Protein AF-A0A3D2NNL0-F1 (afdb_monomer_lite)

Foldseek 3Di:
DPDPPPAADDVVVVVVVVVVCVVVPPDQDADEDDDWPCCLPPNLPHCVLVVCCVRRVHQSLSVQSNVCVVVPPPQQDDPPDRDGDPVVVVSSVVSVCCSVDPPPPPPVVPPPDDDD

pLDDT: mean 85.0, std 18.79, range [38.66, 97.81]

Secondary structure (DSSP, 8-state):
------PPPPHHHHHHHHHHHTTSTT----------HHHHHH-TT--HHHHHHHHH----HHHHHHHHHHTT---SS-TT-SS--HHHHHHHHHHHHHHH-TTSTTSTTSS-----

Radius of gyration: 16.53 Å; chains: 1; bounding box: 36×57×37 Å

Sequence (116 aa):
YSSDRVTDLPDSTIDNITTLNSRLDDITPLWVFMPDKSTIYLHPDKQFWNKAEQRFNAPNVLRTMREALDRGVVDLYPANNSHLSTTGYLLLGDLIYQHISPAHSTTRQKNAKIPN

Structure (mmCIF, N/CA/C/O backbone):
data_AF-A0A3D2NNL0-F1
#
_entry.id   AF-A0A3D2NNL0-F1
#
loop_
_atom_site.group_PDB
_atom_site.id
_atom_site.type_symbol
_atom_site.label_atom_id
_atom_site.label_alt_id
_atom_site.label_comp_id
_atom_site.label_asym_id
_atom_site.label_entity_id
_atom_site.label_seq_id
_atom_site.pdbx_PDB_ins_code
_atom_site.Cartn_x
_atom_site.Cartn_y
_atom_site.Cartn_z
_atom_site.occupancy
_atom_site.B_iso_or_equiv
_atom_site.auth_seq_id
_atom_site.auth_comp_id
_atom_site.auth_asym_id
_atom_site.auth_atom_id
_atom_site.pdbx_PDB_model_num
ATOM 1 N N . TYR A 1 1 ? 19.660 21.183 -6.287 1.00 38.66 1 TYR A N 1
ATOM 2 C CA . TYR A 1 1 ? 18.858 19.948 -6.380 1.00 38.66 1 TYR A CA 1
ATOM 3 C C . TYR A 1 1 ? 18.750 19.351 -4.988 1.00 38.66 1 TYR A C 1
ATOM 5 O O . TYR A 1 1 ? 19.631 18.623 -4.562 1.00 38.66 1 TYR A O 1
ATOM 13 N N . SER A 1 2 ? 17.773 19.812 -4.212 1.00 45.84 2 SER A N 1
ATOM 14 C CA . SER A 1 2 ? 17.706 19.625 -2.759 1.00 45.84 2 SER A CA 1
ATOM 15 C C . SER A 1 2 ? 16.246 19.384 -2.373 1.00 45.84 2 SER A C 1
ATOM 17 O O . SER A 1 2 ? 15.575 20.346 -2.018 1.00 45.84 2 SER A O 1
ATOM 19 N N . SER A 1 3 ? 15.767 18.138 -2.505 1.00 41.44 3 SER A N 1
ATOM 20 C CA . SER A 1 3 ? 14.659 17.562 -1.703 1.00 41.44 3 SER A CA 1
ATOM 21 C C . SER A 1 3 ? 14.225 16.135 -2.103 1.00 41.44 3 SER A C 1
ATOM 23 O O . SER A 1 3 ? 13.273 15.639 -1.519 1.00 41.44 3 SER A O 1
ATOM 25 N N . ASP A 1 4 ? 14.884 15.424 -3.027 1.00 44.53 4 ASP A N 1
ATOM 26 C CA . ASP A 1 4 ? 14.419 14.087 -3.483 1.00 44.53 4 ASP A CA 1
ATOM 27 C C . ASP A 1 4 ? 14.717 12.925 -2.517 1.00 44.53 4 ASP A C 1
ATOM 29 O O . ASP A 1 4 ? 14.785 11.759 -2.903 1.00 44.53 4 ASP A O 1
ATOM 33 N N . ARG A 1 5 ? 14.875 13.212 -1.224 1.00 50.44 5 ARG A N 1
ATOM 34 C CA . ARG A 1 5 ? 14.711 12.176 -0.206 1.00 50.44 5 ARG A CA 1
ATOM 35 C C . ARG A 1 5 ? 13.244 12.173 0.170 1.00 50.44 5 ARG A C 1
ATOM 37 O O . ARG A 1 5 ? 12.841 12.902 1.071 1.00 50.44 5 ARG A O 1
ATOM 44 N N . VAL A 1 6 ? 12.457 11.373 -0.547 1.00 68.25 6 VAL A N 1
ATOM 45 C CA . VAL A 1 6 ? 11.082 11.075 -0.145 1.00 68.25 6 VAL A CA 1
ATOM 46 C C . VAL A 1 6 ? 11.168 10.312 1.172 1.00 68.25 6 VAL A C 1
ATOM 48 O O . VAL A 1 6 ? 11.369 9.099 1.189 1.00 68.25 6 VAL A O 1
ATOM 51 N N . THR A 1 7 ? 11.107 11.045 2.280 1.00 80.38 7 THR A N 1
ATOM 52 C CA . THR A 1 7 ? 11.132 10.461 3.615 1.00 80.38 7 THR A CA 1
ATOM 53 C C . THR A 1 7 ? 9.936 9.542 3.790 1.00 80.38 7 THR A C 1
ATOM 55 O O . THR A 1 7 ? 8.904 9.687 3.127 1.00 80.38 7 THR A O 1
ATOM 58 N N . ASP A 1 8 ? 10.081 8.586 4.696 1.00 85.62 8 ASP A N 1
ATOM 59 C CA . ASP A 1 8 ? 8.950 7.779 5.113 1.00 85.62 8 ASP A CA 1
ATOM 60 C C . ASP A 1 8 ? 7.843 8.661 5.709 1.00 85.62 8 ASP A C 1
ATOM 62 O O . ASP A 1 8 ? 8.092 9.801 6.127 1.00 85.62 8 ASP A O 1
ATOM 66 N N . LEU A 1 9 ? 6.621 8.135 5.756 1.00 87.75 9 LEU A N 1
ATOM 67 C CA . LEU A 1 9 ? 5.558 8.816 6.487 1.00 87.75 9 LEU 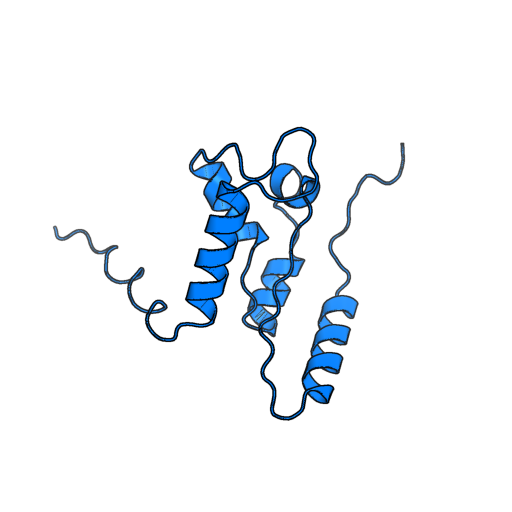A CA 1
ATOM 68 C C . LEU A 1 9 ? 5.952 8.911 7.972 1.00 87.75 9 LEU A C 1
ATOM 70 O O . LEU A 1 9 ? 6.498 7.949 8.52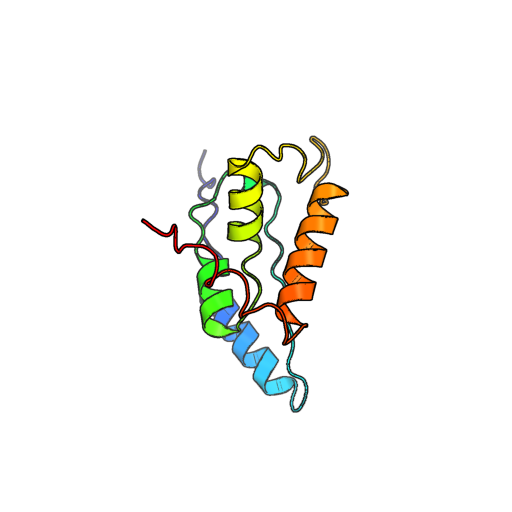3 1.00 87.75 9 LEU A O 1
ATOM 74 N N . PRO A 1 10 ? 5.715 10.066 8.620 1.00 90.62 10 PRO A N 1
ATOM 75 C CA . PRO A 1 10 ? 6.136 10.274 9.996 1.00 90.62 10 PRO A CA 1
ATOM 76 C C . PRO A 1 10 ? 5.384 9.333 10.942 1.00 90.62 10 PRO A C 1
ATOM 78 O O . PRO A 1 10 ? 4.226 8.989 10.705 1.00 90.62 10 PRO A O 1
ATOM 81 N N . ASP A 1 11 ? 6.012 8.973 12.063 1.00 90.06 11 ASP A N 1
ATOM 82 C CA . ASP A 1 11 ? 5.390 8.100 13.073 1.00 90.06 11 ASP A CA 1
ATOM 83 C C . ASP A 1 11 ? 4.081 8.687 13.627 1.00 90.06 11 ASP A C 1
ATOM 85 O O . ASP A 1 11 ? 3.137 7.949 13.908 1.00 90.06 11 ASP A O 1
ATOM 89 N N . SER A 1 12 ? 3.955 10.018 13.641 1.00 93.62 12 SER A N 1
ATOM 90 C CA . SER A 1 12 ? 2.713 10.705 14.008 1.00 93.62 12 SER A CA 1
ATOM 91 C C . SER A 1 12 ? 1.519 10.320 13.127 1.00 93.62 12 SER A C 1
ATOM 93 O O . SER A 1 12 ? 0.377 10.398 13.574 1.00 93.62 12 SER A O 1
ATOM 95 N N . THR A 1 13 ? 1.737 9.863 11.888 1.00 93.69 13 THR A N 1
ATOM 96 C CA . THR A 1 13 ? 0.663 9.322 11.046 1.00 93.69 13 THR A CA 1
ATOM 97 C C . THR A 1 13 ? 0.078 8.043 11.651 1.00 93.69 13 THR A C 1
ATOM 99 O O . THR A 1 13 ? -1.144 7.915 11.719 1.00 93.69 13 THR A O 1
ATOM 102 N N . ILE A 1 14 ? 0.920 7.127 12.143 1.00 93.56 14 ILE A N 1
ATOM 103 C CA . ILE A 1 14 ? 0.490 5.896 12.831 1.00 93.56 14 ILE A CA 1
ATOM 104 C C . ILE A 1 14 ? -0.240 6.242 14.138 1.00 93.56 14 ILE A C 1
ATOM 106 O O . ILE A 1 14 ? -1.295 5.674 14.438 1.00 93.56 14 ILE A O 1
ATOM 110 N N . ASP A 1 15 ? 0.254 7.223 14.890 1.00 94.06 15 ASP A N 1
ATOM 111 C CA . ASP A 1 15 ? -0.393 7.667 16.133 1.00 94.06 15 ASP A CA 1
ATOM 112 C C . ASP A 1 15 ? -1.782 8.271 15.877 1.00 94.06 15 ASP A C 1
ATOM 114 O O . ASP A 1 15 ? -2.754 7.979 16.585 1.00 94.06 15 ASP A O 1
ATOM 118 N N . ASN A 1 16 ? -1.914 9.052 14.804 1.00 94.88 16 ASN A N 1
ATOM 119 C CA . ASN A 1 16 ? -3.194 9.616 14.389 1.00 94.88 16 ASN A CA 1
ATOM 120 C C . ASN A 1 16 ? -4.197 8.523 13.997 1.00 94.88 16 ASN A C 1
ATOM 122 O O . ASN A 1 16 ? -5.358 8.605 14.388 1.00 94.88 16 ASN A O 1
ATOM 126 N N . ILE A 1 17 ? -3.767 7.470 13.292 1.00 93.88 17 ILE A N 1
ATOM 127 C CA . ILE A 1 17 ? -4.633 6.323 12.957 1.00 93.88 17 ILE A CA 1
ATOM 128 C C . ILE A 1 17 ? -5.086 5.591 14.224 1.00 93.88 17 ILE A C 1
ATOM 130 O O . ILE A 1 17 ? -6.259 5.252 14.353 1.00 93.88 17 ILE A O 1
ATOM 134 N N . THR A 1 18 ? -4.191 5.409 15.198 1.00 92.44 18 THR A N 1
ATOM 135 C CA . THR A 1 18 ? -4.550 4.828 16.503 1.00 92.44 18 THR A CA 1
ATOM 136 C C . THR A 1 18 ? -5.640 5.656 17.191 1.00 92.44 18 THR A C 1
ATOM 138 O O . THR A 1 18 ? -6.597 5.106 17.733 1.00 92.44 18 THR A O 1
ATOM 141 N N . THR A 1 19 ? -5.530 6.983 17.108 1.00 94.25 19 THR A N 1
ATOM 142 C CA . THR A 1 19 ? -6.533 7.918 17.636 1.00 94.25 19 THR A CA 1
ATOM 143 C C . THR A 1 19 ? -7.852 7.863 16.861 1.00 94.25 19 THR A C 1
ATOM 145 O O . THR A 1 19 ? -8.913 8.061 17.444 1.00 94.25 19 THR A O 1
ATOM 148 N N . LEU A 1 20 ? -7.824 7.603 15.551 1.00 93.62 20 LEU A N 1
ATOM 149 C CA . LEU A 1 20 ? -9.043 7.392 14.767 1.00 93.62 20 LEU A CA 1
ATOM 150 C C . LEU A 1 20 ? -9.726 6.078 15.151 1.00 93.62 20 LEU A C 1
ATOM 152 O O . LEU A 1 20 ? -10.935 6.075 15.354 1.00 93.62 20 LEU A O 1
ATOM 156 N N . ASN A 1 21 ? -8.964 4.996 15.324 1.00 92.56 21 ASN A N 1
ATOM 157 C CA . ASN A 1 21 ? -9.507 3.700 15.730 1.00 92.56 21 ASN A CA 1
ATOM 158 C C . ASN A 1 21 ? -10.245 3.786 17.071 1.00 92.56 21 ASN A C 1
ATOM 160 O O . ASN A 1 21 ? -11.337 3.245 17.188 1.00 92.56 21 ASN A O 1
ATOM 164 N N . SER A 1 22 ? -9.711 4.518 18.057 1.00 91.88 22 SER A N 1
ATOM 165 C CA . SER A 1 22 ? -10.385 4.678 19.356 1.00 91.88 22 SER A CA 1
ATOM 166 C C . SER A 1 22 ? -11.688 5.483 19.293 1.00 91.88 22 SER A C 1
ATOM 168 O O . SER A 1 22 ? -12.467 5.451 20.241 1.00 91.88 22 SER A O 1
ATOM 170 N N . ARG A 1 23 ? -11.939 6.203 18.192 1.00 94.12 23 ARG A N 1
ATOM 171 C CA . ARG A 1 23 ? -13.178 6.961 17.953 1.00 94.12 23 ARG A CA 1
ATOM 172 C C . ARG A 1 23 ? -14.223 6.177 17.161 1.00 94.12 23 ARG A C 1
ATOM 174 O O . ARG A 1 23 ? -15.347 6.654 17.048 1.00 94.12 23 ARG A O 1
ATOM 181 N N . LEU A 1 24 ? -13.855 5.032 16.585 1.00 91.06 24 LEU A N 1
ATOM 182 C CA . LEU A 1 24 ? -14.734 4.213 15.744 1.00 91.06 24 LEU A CA 1
ATOM 183 C C . LEU A 1 24 ? -15.548 3.170 16.537 1.00 91.06 24 LEU A C 1
ATOM 185 O O . LEU A 1 24 ? -16.299 2.415 15.927 1.00 91.06 24 LEU A O 1
ATOM 189 N N . ASP A 1 25 ? -15.459 3.192 17.871 1.00 82.31 25 ASP A N 1
ATOM 190 C CA . ASP A 1 25 ? -16.225 2.355 18.809 1.00 82.31 25 ASP A CA 1
ATOM 191 C C . ASP A 1 25 ? -16.222 0.864 18.406 1.00 82.31 25 ASP A C 1
ATOM 193 O O . ASP A 1 25 ? -15.148 0.275 18.281 1.00 82.31 25 ASP A O 1
ATOM 197 N N . ASP A 1 26 ? -17.387 0.266 18.137 1.00 89.69 26 ASP A N 1
ATOM 198 C CA . ASP A 1 26 ? -17.545 -1.150 17.768 1.00 89.69 26 ASP A CA 1
ATOM 199 C C . ASP A 1 26 ? -17.112 -1.498 16.325 1.00 89.69 26 ASP A C 1
ATOM 201 O O . ASP A 1 26 ? -17.219 -2.649 15.887 1.00 89.69 26 ASP A O 1
ATOM 205 N N . ILE A 1 27 ? -16.627 -0.530 15.542 1.00 91.44 27 ILE A N 1
ATOM 206 C CA . ILE A 1 27 ? -16.161 -0.769 14.172 1.00 91.44 27 ILE A CA 1
ATOM 207 C C . ILE A 1 27 ? -14.672 -1.111 14.200 1.00 91.44 27 ILE A C 1
ATOM 209 O O . ILE A 1 27 ? -13.838 -0.300 14.593 1.00 91.44 27 ILE A O 1
ATOM 213 N N . THR A 1 28 ? -14.314 -2.290 13.686 1.00 87.94 28 THR A N 1
ATOM 214 C CA . THR A 1 28 ? -12.914 -2.651 13.411 1.00 87.94 28 THR A CA 1
ATOM 215 C C . THR A 1 28 ? -12.563 -2.294 11.961 1.00 87.94 28 THR A C 1
ATOM 217 O O . THR A 1 28 ? -12.937 -3.039 11.051 1.00 87.94 28 THR A O 1
ATOM 220 N N . PRO A 1 29 ? -11.878 -1.165 11.693 1.00 91.75 29 PRO A N 1
ATOM 221 C CA . PRO A 1 29 ? -11.523 -0.785 10.333 1.00 91.75 29 PRO A CA 1
ATOM 222 C C . PRO A 1 29 ? -10.385 -1.652 9.789 1.00 91.75 29 PRO A C 1
ATOM 224 O O . PRO A 1 29 ? -9.371 -1.867 10.454 1.00 91.75 29 PRO A O 1
ATOM 227 N N . LEU A 1 30 ? -10.504 -2.064 8.526 1.00 93.38 30 LEU A N 1
ATOM 228 C CA . LEU A 1 30 ? -9.361 -2.528 7.747 1.00 93.38 30 LEU A CA 1
ATOM 229 C C . LEU A 1 30 ? -8.732 -1.330 7.031 1.00 93.38 30 LEU A C 1
ATOM 231 O O . LEU A 1 30 ? -9.282 -0.818 6.056 1.00 93.38 30 LEU A O 1
ATOM 235 N N . TRP A 1 31 ? -7.567 -0.892 7.499 1.00 96.19 31 TRP A N 1
ATOM 236 C CA . TRP A 1 31 ? -6.819 0.170 6.836 1.00 96.19 31 TRP A CA 1
ATOM 237 C C . TRP A 1 31 ? -6.032 -0.372 5.648 1.00 96.19 31 TRP A C 1
ATOM 239 O O . TRP A 1 31 ? -5.216 -1.275 5.803 1.00 96.19 31 TRP A O 1
ATOM 249 N N . VAL A 1 32 ? -6.233 0.219 4.471 1.00 97.38 32 VAL A N 1
ATOM 250 C CA . VAL A 1 32 ? -5.480 -0.107 3.255 1.00 97.38 32 VAL A CA 1
ATOM 251 C C . VAL A 1 32 ? -4.712 1.132 2.816 1.00 97.38 32 VAL A C 1
ATOM 253 O O . VAL A 1 32 ? -5.291 2.097 2.321 1.00 97.38 32 VAL A O 1
ATOM 256 N N . PHE A 1 33 ? -3.394 1.111 3.005 1.00 96.44 33 PHE A N 1
ATOM 257 C CA . PHE A 1 33 ? -2.529 2.233 2.653 1.00 96.44 33 PHE A CA 1
ATOM 258 C C . PHE A 1 33 ? -1.950 2.034 1.262 1.00 96.44 33 PHE A C 1
ATOM 260 O O . PHE A 1 33 ? -1.091 1.176 1.061 1.00 96.44 33 PHE A O 1
ATOM 267 N N . MET A 1 34 ? -2.407 2.833 0.304 1.00 95.62 34 MET A N 1
ATOM 268 C CA . MET A 1 34 ? -1.967 2.719 -1.078 1.00 95.62 34 MET A CA 1
ATOM 269 C C . MET A 1 34 ? -0.637 3.460 -1.295 1.00 95.62 34 MET A C 1
ATOM 271 O O . MET A 1 34 ? -0.625 4.689 -1.197 1.00 95.62 34 MET A O 1
ATOM 275 N N . PRO A 1 35 ? 0.482 2.770 -1.590 1.00 93.75 35 PRO A N 1
ATOM 276 C CA . PRO A 1 35 ? 1.694 3.449 -2.022 1.00 93.75 35 PRO A CA 1
ATOM 277 C C . PRO A 1 35 ? 1.469 4.109 -3.381 1.00 93.75 35 PRO A C 1
ATOM 279 O O . PRO A 1 35 ? 0.793 3.567 -4.255 1.00 93.75 35 PRO A O 1
ATOM 282 N N . ASP A 1 36 ? 2.046 5.292 -3.572 1.00 93.06 36 ASP A N 1
ATOM 283 C CA . ASP A 1 36 ? 2.079 5.896 -4.898 1.00 93.06 36 ASP A CA 1
ATOM 284 C C . ASP A 1 36 ? 2.989 5.097 -5.846 1.00 93.06 36 ASP A C 1
ATOM 286 O O . ASP A 1 36 ? 3.813 4.267 -5.439 1.00 93.06 36 ASP A O 1
ATOM 290 N N . LYS A 1 37 ? 2.840 5.375 -7.144 1.00 93.62 37 LYS A N 1
ATOM 291 C CA . LYS A 1 37 ? 3.615 4.723 -8.199 1.00 93.62 37 LYS A CA 1
ATOM 292 C C . LYS A 1 37 ? 5.119 4.822 -7.927 1.00 93.62 37 LYS A C 1
ATOM 294 O O . LYS A 1 37 ? 5.813 3.810 -7.941 1.00 93.62 37 LYS A O 1
ATOM 299 N N . SER A 1 38 ? 5.632 6.019 -7.645 1.00 92.56 38 SER A N 1
ATOM 300 C CA . SER A 1 38 ? 7.061 6.218 -7.374 1.00 92.56 38 SER A CA 1
ATOM 301 C C . SER A 1 38 ? 7.555 5.394 -6.190 1.00 92.56 38 SER A C 1
ATOM 303 O O . SER A 1 38 ? 8.642 4.838 -6.251 1.00 92.56 38 SER A O 1
ATOM 305 N N . THR A 1 39 ? 6.754 5.243 -5.141 1.00 93.75 39 THR A N 1
ATOM 306 C CA . THR A 1 39 ? 7.108 4.474 -3.953 1.00 93.75 39 THR A CA 1
ATOM 307 C C . THR A 1 39 ? 7.290 3.002 -4.296 1.00 93.75 39 THR A C 1
ATOM 309 O O . THR A 1 39 ? 8.304 2.414 -3.933 1.00 93.75 39 THR A O 1
ATOM 312 N N . ILE A 1 40 ? 6.370 2.422 -5.068 1.00 94.00 40 ILE A N 1
ATOM 313 C CA . ILE A 1 40 ? 6.470 1.018 -5.485 1.00 94.00 40 ILE A CA 1
ATOM 314 C C . ILE A 1 40 ? 7.694 0.791 -6.371 1.00 94.00 40 ILE A C 1
ATOM 316 O O . ILE A 1 40 ? 8.427 -0.175 -6.170 1.00 94.00 40 ILE A O 1
ATOM 320 N N . TYR A 1 41 ? 7.933 1.647 -7.364 1.00 92.62 41 TYR A N 1
ATOM 321 C CA . TYR A 1 41 ? 9.004 1.392 -8.330 1.00 92.62 41 TYR A CA 1
ATOM 322 C C . TYR A 1 41 ? 10.391 1.819 -7.831 1.00 92.62 41 TYR A C 1
ATOM 324 O O . TYR A 1 41 ? 11.368 1.157 -8.177 1.00 92.62 41 TYR A O 1
ATOM 332 N N . LEU A 1 42 ? 10.488 2.878 -7.019 1.00 92.25 42 LEU A N 1
ATOM 333 C CA . LEU A 1 42 ? 11.755 3.548 -6.695 1.00 92.25 42 LEU A CA 1
ATOM 334 C C . LEU A 1 42 ? 12.142 3.507 -5.210 1.00 92.25 42 LEU A C 1
ATOM 336 O O . LEU A 1 42 ? 13.316 3.703 -4.908 1.00 92.25 42 LEU A O 1
ATOM 340 N N . HIS A 1 43 ? 11.202 3.258 -4.291 1.00 92.00 43 HIS A N 1
ATOM 341 C CA . HIS A 1 43 ? 11.452 3.367 -2.845 1.00 92.00 43 HIS A CA 1
ATOM 342 C C . HIS A 1 43 ? 10.970 2.131 -2.061 1.00 92.00 43 HIS A C 1
ATOM 344 O O . HIS A 1 43 ? 10.083 2.243 -1.207 1.00 92.00 43 HIS A O 1
ATOM 350 N N . PRO A 1 44 ? 11.531 0.934 -2.336 1.00 88.88 44 PRO A N 1
ATOM 351 C CA . PRO A 1 44 ? 11.177 -0.292 -1.616 1.00 88.88 44 PRO A CA 1
ATOM 352 C C . PRO A 1 44 ? 11.631 -0.288 -0.145 1.00 88.88 44 PRO A C 1
ATOM 354 O O . PRO A 1 44 ? 11.243 -1.163 0.620 1.00 88.88 44 PRO A O 1
ATOM 357 N N . ASP A 1 45 ? 12.464 0.674 0.248 1.00 92.38 45 ASP A N 1
ATOM 358 C CA . ASP A 1 45 ? 13.061 0.817 1.573 1.00 92.38 45 ASP A CA 1
ATOM 359 C C . ASP A 1 45 ? 12.139 1.478 2.610 1.00 92.38 45 ASP A C 1
ATOM 361 O O . ASP A 1 45 ? 12.446 1.443 3.805 1.00 92.38 45 ASP A O 1
ATOM 365 N N . LYS A 1 46 ? 11.001 2.050 2.195 1.00 93.38 46 LYS A N 1
ATOM 366 C CA . LYS A 1 46 ? 10.054 2.687 3.121 1.00 93.38 46 LYS A CA 1
ATOM 367 C C . LYS A 1 46 ? 9.461 1.684 4.113 1.00 93.38 46 LYS A C 1
ATOM 369 O O . LYS A 1 46 ? 9.095 0.566 3.757 1.00 93.38 46 LYS A O 1
ATOM 374 N N . GLN A 1 47 ? 9.324 2.106 5.367 1.00 95.12 47 GLN A N 1
ATOM 375 C CA . GLN A 1 47 ? 8.943 1.259 6.498 1.00 95.12 47 GLN A CA 1
ATOM 376 C C . GLN A 1 47 ? 7.510 1.489 6.982 1.00 95.12 47 GLN A C 1
ATOM 378 O O . GLN A 1 47 ? 7.005 0.662 7.741 1.00 95.12 47 GLN A O 1
ATOM 383 N N . PHE A 1 48 ? 6.824 2.553 6.550 1.00 95.94 48 PHE A N 1
ATOM 384 C CA . PHE A 1 48 ? 5.456 2.846 6.982 1.00 95.94 48 PHE A CA 1
ATOM 385 C C . PHE A 1 48 ? 4.509 1.645 6.846 1.00 95.94 48 PHE A C 1
ATOM 387 O O . PHE A 1 48 ? 3.774 1.343 7.782 1.00 95.94 48 PHE A O 1
ATOM 394 N N . TRP A 1 49 ? 4.567 0.903 5.735 1.00 97.31 49 TRP A N 1
ATOM 395 C CA . TRP A 1 49 ? 3.715 -0.275 5.528 1.00 97.31 49 TRP A CA 1
ATOM 396 C C . TRP A 1 49 ? 4.025 -1.423 6.491 1.00 97.31 49 TRP A C 1
ATOM 398 O O . TRP A 1 49 ? 3.098 -2.083 6.951 1.00 97.31 49 TRP A O 1
ATOM 408 N N . ASN A 1 50 ? 5.295 -1.618 6.859 1.00 96.94 50 ASN A N 1
ATOM 409 C CA . ASN A 1 50 ? 5.682 -2.603 7.872 1.00 96.94 50 ASN A CA 1
ATOM 410 C C . ASN A 1 50 ? 5.127 -2.207 9.248 1.00 96.94 50 ASN A C 1
ATOM 412 O O . ASN A 1 50 ? 4.591 -3.042 9.973 1.00 96.94 50 ASN A O 1
ATOM 416 N N . LYS A 1 51 ? 5.200 -0.914 9.590 1.00 96.69 51 LYS A N 1
ATOM 417 C CA . LYS A 1 51 ? 4.645 -0.376 10.841 1.00 96.69 51 LYS A CA 1
ATOM 418 C C . LYS A 1 51 ? 3.122 -0.502 10.878 1.00 96.69 51 LYS A C 1
ATOM 420 O O . LYS A 1 51 ? 2.569 -0.916 11.893 1.00 96.69 51 LYS A O 1
ATOM 425 N N . ALA A 1 52 ? 2.444 -0.176 9.779 1.00 96.56 52 ALA A N 1
ATOM 426 C CA . ALA A 1 52 ? 0.994 -0.289 9.661 1.00 96.56 52 ALA A CA 1
ATOM 427 C C . ALA A 1 52 ? 0.517 -1.746 9.768 1.00 96.56 52 ALA A C 1
ATOM 429 O O . ALA A 1 52 ? -0.443 -2.024 10.486 1.00 96.56 52 ALA A O 1
ATOM 430 N N . GLU A 1 53 ? 1.213 -2.677 9.111 1.00 96.62 53 GLU A N 1
ATOM 431 C CA . GLU A 1 53 ? 0.976 -4.118 9.237 1.00 96.62 53 GLU A CA 1
ATOM 432 C C . GLU A 1 53 ? 1.124 -4.569 10.694 1.00 96.62 53 GLU A C 1
ATOM 434 O O . GLU A 1 53 ? 0.194 -5.133 11.266 1.00 96.62 53 GLU A O 1
ATOM 439 N N . GLN A 1 54 ? 2.245 -4.236 11.337 1.00 95.81 54 GLN A N 1
ATOM 440 C CA . GLN A 1 54 ? 2.504 -4.612 12.726 1.00 95.81 54 GLN A CA 1
ATOM 441 C C . GLN A 1 54 ? 1.485 -4.011 13.706 1.00 95.81 54 GLN A C 1
ATOM 443 O O . GLN A 1 54 ? 1.101 -4.663 14.678 1.00 95.81 54 GLN A O 1
ATOM 448 N N . ARG A 1 55 ? 1.077 -2.754 13.498 1.00 94.38 55 ARG A N 1
ATOM 449 C CA . ARG A 1 55 ? 0.265 -2.010 14.467 1.00 94.38 55 ARG A CA 1
ATOM 450 C C . ARG A 1 55 ? -1.234 -2.241 14.309 1.00 94.38 55 ARG A C 1
ATOM 452 O O . ARG A 1 55 ? -1.945 -2.213 15.311 1.00 94.38 55 ARG A O 1
ATOM 459 N N . PHE A 1 56 ? -1.702 -2.444 13.081 1.00 93.12 56 PHE A N 1
ATOM 460 C CA . PHE A 1 56 ? -3.130 -2.478 12.754 1.00 93.12 56 PHE A CA 1
ATOM 461 C C . PHE A 1 56 ? -3.565 -3.746 12.023 1.00 93.12 56 PHE A C 1
ATOM 463 O O . PHE A 1 56 ? -4.719 -3.822 11.612 1.00 93.12 56 PHE A O 1
ATOM 470 N N . ASN A 1 57 ? -2.663 -4.713 11.815 1.00 93.44 57 ASN A N 1
ATOM 471 C CA . ASN A 1 57 ? -2.900 -5.842 10.913 1.00 93.44 57 ASN A CA 1
ATOM 472 C C . ASN A 1 57 ? -3.335 -5.369 9.507 1.00 93.44 57 ASN A C 1
ATOM 474 O O . ASN A 1 57 ? -4.163 -5.995 8.844 1.00 93.44 57 ASN A O 1
ATOM 478 N N . ALA A 1 58 ? -2.821 -4.208 9.081 1.00 96.19 58 ALA A N 1
ATOM 479 C CA . ALA A 1 58 ? -3.105 -3.637 7.773 1.00 96.19 58 ALA A CA 1
ATOM 480 C C . ALA A 1 58 ? -2.381 -4.435 6.674 1.00 96.19 58 ALA A C 1
ATOM 482 O O . ALA A 1 58 ? -1.237 -4.849 6.885 1.00 96.19 58 ALA A O 1
ATOM 483 N N . PRO A 1 59 ? -2.965 -4.594 5.474 1.00 97.31 59 PRO A N 1
ATOM 484 C CA . PRO A 1 59 ? -2.283 -5.266 4.385 1.00 97.31 59 PRO A CA 1
ATOM 485 C C . PRO A 1 59 ? -1.043 -4.488 3.940 1.00 97.31 59 PRO A C 1
ATOM 487 O O . PRO A 1 59 ? -1.110 -3.295 3.629 1.00 97.31 59 PRO A O 1
ATOM 490 N N . ASN A 1 60 ? 0.096 -5.174 3.853 1.00 97.81 60 ASN A N 1
ATOM 491 C CA . ASN A 1 60 ? 1.358 -4.577 3.422 1.00 97.81 60 ASN A CA 1
ATOM 492 C C . ASN A 1 60 ? 1.431 -4.460 1.887 1.00 97.81 60 ASN A C 1
ATOM 494 O O . ASN A 1 60 ? 2.110 -5.232 1.207 1.00 97.81 60 ASN A O 1
ATOM 498 N N . VAL A 1 61 ? 0.700 -3.482 1.339 1.00 97.75 61 VAL A N 1
ATOM 499 C CA . VAL A 1 61 ? 0.551 -3.276 -0.113 1.00 97.75 61 VAL A CA 1
ATOM 500 C C . VAL A 1 61 ? 1.898 -3.060 -0.807 1.00 97.75 61 VAL A C 1
ATOM 502 O O . VAL A 1 61 ? 2.120 -3.621 -1.881 1.00 97.75 61 VAL A O 1
ATOM 505 N N . LEU A 1 62 ? 2.815 -2.295 -0.198 1.00 97.38 62 LEU A N 1
ATOM 506 C CA . LEU A 1 62 ? 4.138 -2.050 -0.776 1.00 97.38 62 LEU A CA 1
ATOM 507 C C . LEU A 1 62 ? 4.911 -3.358 -0.955 1.00 97.38 62 LEU A C 1
ATOM 509 O O . LEU A 1 62 ? 5.350 -3.648 -2.068 1.00 97.38 62 LEU A O 1
ATOM 513 N N . ARG A 1 63 ? 5.025 -4.174 0.102 1.00 97.69 63 ARG A N 1
ATOM 514 C CA . ARG A 1 63 ? 5.721 -5.464 0.022 1.00 97.69 63 ARG A CA 1
ATOM 515 C C . ARG A 1 63 ? 5.077 -6.376 -1.021 1.00 97.69 63 ARG A C 1
ATOM 517 O O . ARG A 1 63 ? 5.779 -6.897 -1.880 1.00 97.69 63 ARG A O 1
ATOM 524 N N . THR A 1 64 ? 3.750 -6.511 -1.013 1.00 97.69 64 THR A N 1
ATOM 525 C CA . THR A 1 64 ? 3.031 -7.361 -1.977 1.00 97.69 64 THR A CA 1
ATOM 526 C C . THR A 1 64 ? 3.263 -6.939 -3.429 1.00 97.69 64 THR A C 1
ATOM 528 O O . THR A 1 64 ? 3.489 -7.789 -4.292 1.00 97.69 64 THR A O 1
ATOM 531 N N . MET A 1 65 ? 3.231 -5.637 -3.716 1.00 97.19 65 MET A N 1
ATOM 532 C CA . MET A 1 65 ? 3.473 -5.121 -5.064 1.00 97.19 65 MET A CA 1
ATOM 533 C C . MET A 1 65 ? 4.934 -5.283 -5.482 1.00 97.19 65 MET A C 1
ATOM 535 O O . MET A 1 65 ? 5.195 -5.688 -6.612 1.00 97.19 65 MET A O 1
ATOM 539 N N . ARG A 1 66 ? 5.891 -5.063 -4.573 1.00 96.38 66 ARG A N 1
ATOM 540 C CA . ARG A 1 66 ? 7.314 -5.325 -4.833 1.00 96.38 66 ARG A CA 1
ATOM 541 C C . ARG A 1 66 ? 7.579 -6.787 -5.159 1.00 96.38 66 ARG A C 1
ATOM 543 O O . ARG A 1 66 ? 8.195 -7.067 -6.177 1.00 96.38 66 ARG A O 1
ATOM 550 N N . GLU A 1 67 ? 7.028 -7.708 -4.377 1.00 96.75 67 GLU A N 1
ATOM 551 C CA . GLU 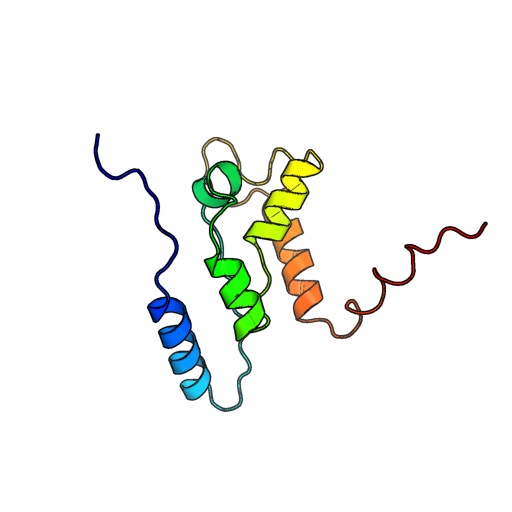A 1 67 ? 7.141 -9.140 -4.659 1.00 96.75 67 GLU A CA 1
ATOM 552 C C . GLU A 1 67 ? 6.535 -9.517 -6.020 1.00 96.75 67 GLU A C 1
ATOM 554 O O . GLU A 1 67 ? 7.006 -10.446 -6.670 1.00 96.75 67 GLU A O 1
ATOM 559 N N . ALA A 1 68 ? 5.478 -8.833 -6.469 1.00 96.50 68 ALA A N 1
ATOM 560 C CA . ALA A 1 68 ? 4.927 -9.045 -7.805 1.00 96.50 68 ALA A CA 1
ATOM 561 C C . ALA A 1 68 ? 5.879 -8.548 -8.904 1.00 96.50 68 ALA A C 1
ATOM 563 O O . ALA A 1 68 ? 6.093 -9.276 -9.875 1.00 96.50 68 ALA A O 1
ATOM 564 N N . LEU A 1 69 ? 6.491 -7.370 -8.728 1.00 95.31 69 LEU A N 1
ATOM 565 C CA . LEU A 1 69 ? 7.521 -6.860 -9.642 1.00 95.31 69 LEU A CA 1
ATOM 566 C C . LEU A 1 69 ? 8.723 -7.808 -9.721 1.00 95.31 69 LEU A C 1
ATOM 568 O O . LEU A 1 69 ? 9.177 -8.135 -10.814 1.00 95.31 69 LEU A O 1
ATOM 572 N N . ASP A 1 70 ? 9.192 -8.306 -8.576 1.00 95.19 70 ASP A N 1
ATOM 573 C CA . ASP A 1 70 ? 10.332 -9.226 -8.498 1.00 95.19 70 ASP A CA 1
ATOM 574 C C . ASP A 1 70 ? 10.020 -10.582 -9.169 1.00 95.19 70 ASP A C 1
ATOM 576 O O . ASP A 1 70 ? 10.918 -11.259 -9.669 1.00 95.19 70 ASP A O 1
ATOM 580 N N . ARG A 1 71 ? 8.734 -10.962 -9.250 1.00 96.25 71 ARG A N 1
ATOM 581 C CA . ARG A 1 71 ? 8.236 -12.122 -10.018 1.00 96.25 71 ARG A CA 1
ATOM 582 C C . ARG A 1 71 ? 7.991 -11.830 -11.506 1.00 96.25 71 ARG A C 1
ATOM 584 O O . ARG A 1 71 ? 7.513 -12.711 -12.217 1.00 96.25 71 ARG A O 1
ATOM 591 N N . GLY A 1 72 ? 8.304 -10.627 -11.985 1.00 93.19 72 GLY A N 1
ATOM 592 C CA . GLY A 1 72 ? 8.202 -10.251 -13.397 1.00 93.19 72 GLY A CA 1
ATOM 593 C C . GLY A 1 72 ? 6.863 -9.641 -13.820 1.00 93.19 72 GLY A C 1
ATOM 594 O O . GLY A 1 72 ? 6.623 -9.497 -15.017 1.00 93.19 72 GLY A O 1
ATOM 595 N N . VAL A 1 73 ? 5.988 -9.258 -12.884 1.00 90.56 73 VAL A N 1
ATOM 596 C CA . VAL A 1 73 ? 4.813 -8.435 -13.217 1.00 90.56 73 VAL A CA 1
ATOM 597 C C . VAL A 1 73 ? 5.306 -7.029 -13.546 1.00 90.56 73 VAL A C 1
ATOM 599 O O . VAL A 1 73 ? 5.877 -6.366 -12.693 1.00 90.56 73 VAL A O 1
ATOM 602 N N . VAL A 1 74 ? 5.115 -6.562 -14.777 1.00 82.56 74 VAL A N 1
ATOM 603 C CA . VAL A 1 74 ? 5.666 -5.268 -15.233 1.00 82.56 74 VAL A CA 1
ATOM 604 C C . VAL A 1 74 ? 4.626 -4.153 -15.312 1.00 82.56 74 VA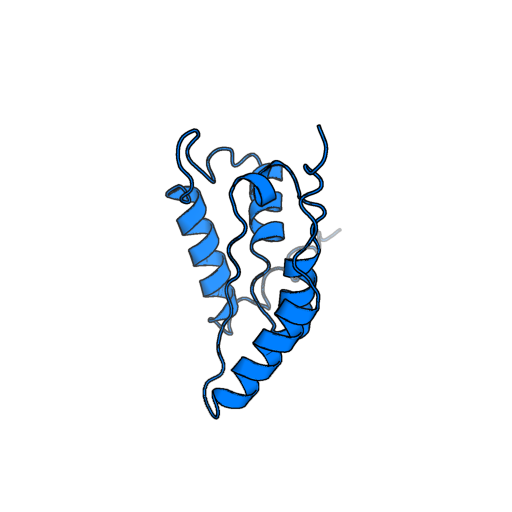L A C 1
ATOM 606 O O . VAL A 1 74 ? 4.971 -2.996 -15.532 1.00 82.56 74 VAL A O 1
ATOM 609 N N . ASP A 1 75 ? 3.351 -4.481 -15.133 1.00 88.38 75 ASP A N 1
ATOM 610 C CA . ASP A 1 75 ? 2.229 -3.620 -15.477 1.00 88.38 75 ASP A CA 1
ATOM 611 C C . ASP A 1 75 ? 1.390 -3.212 -14.264 1.00 88.38 75 ASP A C 1
ATOM 613 O O . ASP A 1 75 ? 0.224 -2.906 -14.445 1.00 88.38 75 ASP A O 1
ATOM 617 N N . LEU A 1 76 ? 1.926 -3.140 -13.037 1.00 94.62 76 LEU A N 1
ATOM 618 C CA . LEU A 1 76 ? 1.127 -2.734 -11.859 1.00 94.62 76 LEU A CA 1
ATOM 619 C C . LEU A 1 76 ? 0.510 -1.331 -12.004 1.00 94.62 76 LEU A C 1
ATOM 621 O O . LEU A 1 76 ? -0.565 -1.064 -11.472 1.00 94.62 76 LEU A O 1
ATOM 625 N N . TYR A 1 77 ? 1.182 -0.447 -12.748 1.00 94.56 77 TYR A N 1
ATOM 626 C CA . TYR A 1 77 ? 0.696 0.884 -13.121 1.00 94.56 77 TYR A CA 1
ATOM 627 C C . TYR A 1 77 ? 0.962 1.113 -14.606 1.00 94.56 77 TYR A C 1
ATOM 629 O O . TYR A 1 77 ? 2.089 0.872 -15.048 1.00 94.56 77 TYR A O 1
ATOM 637 N N . PRO A 1 78 ? 0.009 1.672 -15.370 1.00 92.81 78 PRO A N 1
ATOM 638 C CA . PRO A 1 78 ? 0.287 2.136 -16.722 1.00 92.81 78 PRO A CA 1
ATOM 639 C C . PRO A 1 78 ? 1.387 3.207 -16.722 1.00 92.81 78 PRO A C 1
ATOM 641 O O . PRO A 1 78 ? 1.508 3.996 -15.780 1.00 92.81 78 PRO A O 1
ATOM 644 N N . ALA A 1 79 ? 2.190 3.274 -17.788 1.00 87.38 79 ALA A N 1
ATOM 645 C CA . ALA A 1 79 ? 3.358 4.159 -17.874 1.00 87.38 79 ALA A CA 1
ATOM 646 C C . ALA A 1 79 ? 3.034 5.644 -17.607 1.00 87.38 79 ALA A C 1
ATOM 648 O O . ALA A 1 79 ? 3.776 6.315 -16.893 1.00 87.38 79 ALA A O 1
ATOM 649 N N . ASN A 1 80 ? 1.892 6.125 -18.092 1.00 89.75 80 ASN A N 1
ATOM 650 C CA . ASN A 1 80 ? 1.448 7.519 -18.029 1.00 89.75 80 ASN A CA 1
ATOM 651 C C . ASN A 1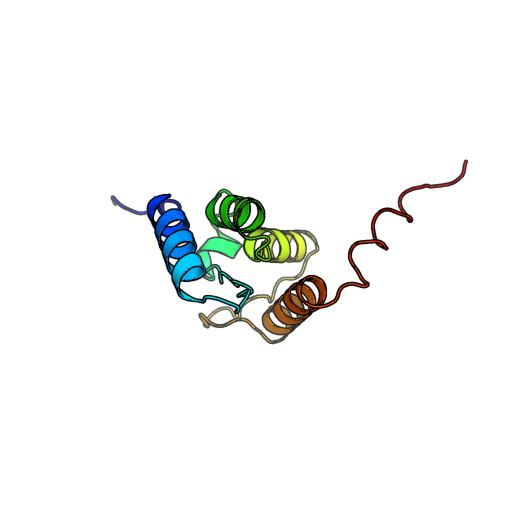 80 ? 0.240 7.741 -17.098 1.00 89.75 80 ASN A C 1
ATOM 653 O O . ASN A 1 80 ? -0.481 8.722 -17.261 1.00 89.75 80 ASN A O 1
ATOM 657 N N . ASN A 1 81 ? -0.000 6.839 -16.143 1.00 89.94 81 ASN A N 1
ATOM 658 C CA . ASN A 1 81 ? -1.131 6.928 -15.222 1.00 89.94 81 ASN A CA 1
ATOM 659 C C . ASN A 1 81 ? -0.668 6.791 -13.760 1.00 89.94 81 ASN A C 1
ATOM 661 O O . ASN A 1 81 ? 0.263 6.038 -13.463 1.00 89.94 81 ASN A O 1
ATOM 665 N N . SER A 1 82 ? -1.302 7.547 -12.860 1.00 91.44 82 SER A N 1
ATOM 666 C CA . SER A 1 82 ? -1.098 7.484 -11.406 1.00 91.44 82 SER A CA 1
ATOM 667 C C . SER A 1 82 ? -1.965 6.424 -10.727 1.00 91.44 82 SER A C 1
ATOM 669 O O . SER A 1 82 ? -1.709 6.088 -9.575 1.00 91.44 82 SER A O 1
ATOM 671 N N . HIS A 1 83 ? -2.974 5.896 -11.420 1.00 94.75 83 HIS A N 1
ATOM 672 C CA . HIS A 1 83 ? -3.823 4.812 -10.944 1.00 94.75 83 HIS A CA 1
ATOM 673 C C . HIS A 1 83 ? -3.220 3.444 -11.265 1.00 94.75 83 HIS A C 1
ATOM 675 O O . HIS A 1 83 ? -2.455 3.290 -12.222 1.00 94.75 83 HIS A O 1
ATOM 681 N N . LEU A 1 84 ? -3.598 2.447 -10.462 1.00 95.81 84 LEU A N 1
ATOM 682 C CA . LEU A 1 84 ? -3.273 1.050 -10.727 1.00 95.81 84 LEU A CA 1
ATOM 683 C C . LEU A 1 84 ? -3.813 0.623 -12.097 1.00 95.81 84 LEU A C 1
ATOM 685 O O . LEU A 1 84 ? -4.844 1.110 -12.567 1.00 95.81 84 LEU A O 1
ATOM 689 N N . SER A 1 85 ? -3.123 -0.319 -12.728 1.00 96.06 85 SER A N 1
ATOM 690 C CA . SER A 1 85 ? -3.683 -1.054 -13.860 1.00 96.06 85 SER A CA 1
ATOM 691 C C . SER A 1 85 ? -4.729 -2.062 -13.379 1.00 96.06 85 SER A C 1
ATOM 693 O O . SER A 1 85 ? -4.899 -2.283 -12.179 1.00 96.06 85 SER A O 1
ATOM 695 N N . THR A 1 86 ? -5.375 -2.758 -14.314 1.00 95.94 86 THR A N 1
ATOM 696 C CA . THR A 1 86 ? -6.207 -3.925 -13.993 1.00 95.94 86 THR A CA 1
ATOM 697 C C . THR A 1 86 ? -5.439 -4.966 -13.175 1.00 95.94 86 THR A C 1
ATOM 699 O O . THR A 1 86 ? -5.943 -5.414 -12.149 1.00 95.94 86 THR A O 1
ATOM 702 N N . THR A 1 87 ? -4.206 -5.300 -13.564 1.00 95.62 87 THR A N 1
ATOM 703 C CA . THR A 1 87 ? -3.343 -6.237 -12.828 1.00 95.62 87 THR A CA 1
ATOM 704 C C . THR A 1 87 ? -3.055 -5.738 -11.411 1.00 95.62 87 THR A C 1
ATOM 706 O O . THR A 1 87 ? -3.150 -6.498 -10.448 1.00 95.62 87 THR A O 1
ATOM 709 N N . GLY A 1 88 ? -2.772 -4.440 -11.264 1.00 96.31 88 GLY A N 1
ATOM 710 C CA . GLY A 1 88 ? -2.563 -3.808 -9.964 1.00 96.31 88 GLY A CA 1
ATOM 711 C C . GLY A 1 88 ? -3.803 -3.862 -9.064 1.00 96.31 88 GLY A C 1
ATOM 712 O O . GLY A 1 88 ? -3.690 -4.194 -7.884 1.00 96.31 88 GLY A O 1
ATOM 713 N N . TYR A 1 89 ? -4.990 -3.587 -9.616 1.00 97.06 89 TYR A N 1
ATOM 714 C CA . TYR A 1 89 ? -6.253 -3.666 -8.879 1.00 97.06 89 TYR A CA 1
ATOM 715 C C . TYR A 1 89 ? -6.626 -5.098 -8.482 1.00 97.06 89 TYR A C 1
ATOM 717 O O . TYR A 1 89 ? -7.098 -5.295 -7.365 1.00 97.06 89 TYR A O 1
ATOM 725 N N . LEU A 1 90 ? -6.392 -6.094 -9.344 1.00 97.00 90 LEU A N 1
ATOM 726 C CA . LEU A 1 90 ? -6.641 -7.504 -9.015 1.00 97.00 90 LEU A CA 1
ATOM 727 C C . LEU A 1 90 ? -5.745 -7.971 -7.864 1.00 97.00 90 LEU A C 1
ATOM 729 O O . LEU A 1 90 ? -6.239 -8.545 -6.898 1.00 97.00 90 LEU A O 1
ATOM 733 N N . LEU A 1 91 ? -4.452 -7.636 -7.910 1.00 96.69 91 LEU A N 1
ATOM 734 C CA . LEU A 1 91 ? -3.519 -7.963 -6.833 1.00 96.69 91 LEU A CA 1
ATOM 735 C C . LEU A 1 91 ? -3.914 -7.301 -5.503 1.00 96.69 91 LEU A C 1
ATOM 737 O O . LEU A 1 91 ? -3.838 -7.931 -4.448 1.00 96.69 91 LEU A O 1
ATOM 741 N N . LEU A 1 92 ? -4.345 -6.035 -5.545 1.00 97.25 92 LEU A N 1
ATOM 742 C CA . LEU A 1 92 ? -4.847 -5.330 -4.365 1.00 97.25 92 LEU A CA 1
ATOM 743 C C . LEU A 1 92 ? -6.122 -5.989 -3.818 1.00 97.25 92 LEU A C 1
ATOM 745 O O . LEU A 1 92 ? -6.241 -6.175 -2.609 1.00 97.25 92 LEU A O 1
ATOM 749 N N . GLY A 1 93 ? -7.055 -6.357 -4.699 1.00 96.88 93 GLY A N 1
ATOM 750 C CA . GLY A 1 93 ? -8.290 -7.047 -4.339 1.00 96.88 93 GLY A CA 1
ATOM 751 C C . GLY A 1 93 ? -8.026 -8.380 -3.642 1.00 96.88 93 GLY A C 1
ATOM 752 O O . GLY A 1 93 ? -8.570 -8.612 -2.564 1.00 96.88 93 GLY A O 1
ATOM 753 N N . ASP A 1 94 ? -7.134 -9.205 -4.193 1.00 96.38 94 ASP A N 1
ATOM 754 C CA . ASP A 1 94 ? -6.732 -10.483 -3.594 1.00 96.38 94 ASP A CA 1
ATOM 755 C C . ASP A 1 94 ? -6.097 -10.294 -2.211 1.00 96.38 94 ASP A C 1
ATOM 757 O O . ASP A 1 94 ? -6.403 -11.029 -1.269 1.00 96.38 94 ASP A O 1
ATOM 761 N N . LEU A 1 95 ? -5.231 -9.286 -2.069 1.00 96.50 95 LEU A N 1
ATOM 762 C CA . LEU A 1 95 ? -4.586 -8.959 -0.800 1.00 96.50 95 LEU A CA 1
ATOM 763 C C . LEU A 1 95 ? -5.615 -8.547 0.264 1.00 96.50 95 LEU A C 1
ATOM 765 O O . LEU A 1 95 ? -5.563 -9.039 1.393 1.00 96.50 95 LEU A O 1
ATOM 769 N N . ILE A 1 96 ? -6.562 -7.673 -0.087 1.00 96.12 96 ILE A N 1
ATOM 770 C CA . ILE A 1 96 ? -7.648 -7.256 0.813 1.00 96.12 96 ILE A CA 1
ATOM 771 C C . ILE A 1 96 ? -8.529 -8.456 1.162 1.00 96.12 96 ILE A C 1
ATOM 773 O O . ILE A 1 96 ? -8.828 -8.673 2.335 1.00 96.12 96 ILE A O 1
ATOM 777 N N . TYR A 1 97 ? -8.899 -9.265 0.165 1.00 95.44 97 TYR A N 1
ATOM 778 C CA . TYR A 1 97 ? -9.732 -10.450 0.346 1.00 95.44 97 TYR A CA 1
ATOM 779 C C . TYR A 1 97 ? -9.128 -11.431 1.360 1.00 95.44 97 TYR A C 1
ATOM 781 O O . TYR A 1 97 ? -9.840 -11.949 2.221 1.00 95.44 97 TYR A O 1
ATOM 789 N N . GLN A 1 98 ? -7.809 -11.639 1.313 1.00 93.12 98 GLN A N 1
ATOM 790 C CA . GLN A 1 98 ? -7.086 -12.477 2.275 1.00 93.12 98 GLN A CA 1
ATOM 791 C C . GLN A 1 98 ? -7.116 -11.923 3.706 1.00 93.12 98 GLN A C 1
ATOM 793 O O . GLN A 1 98 ? -7.101 -12.710 4.646 1.00 93.12 98 GLN A O 1
ATOM 798 N N . HIS A 1 99 ? -7.181 -10.599 3.884 1.00 92.25 99 HIS A N 1
ATOM 799 C CA . HIS A 1 99 ? -7.239 -9.973 5.210 1.00 92.25 99 HIS A CA 1
ATOM 800 C C . HIS A 1 99 ? -8.647 -9.976 5.812 1.00 92.25 99 HIS A C 1
ATOM 802 O O . HIS A 1 99 ? -8.784 -10.034 7.031 1.00 92.25 99 HIS A O 1
ATOM 808 N N . ILE A 1 100 ? -9.692 -9.940 4.979 1.00 90.31 100 ILE A N 1
ATOM 809 C CA . ILE A 1 100 ? -11.086 -10.010 5.449 1.00 90.31 100 ILE A CA 1
ATOM 810 C C . ILE A 1 100 ? -11.600 -11.447 5.597 1.00 90.31 100 ILE A C 1
ATOM 812 O O . ILE A 1 100 ? -12.598 -11.666 6.278 1.00 90.31 100 ILE A O 1
ATOM 816 N N . SER A 1 101 ? -10.947 -12.427 4.964 1.00 87.06 101 SER A N 1
ATOM 817 C CA . SER A 1 101 ? -11.399 -13.822 4.950 1.00 87.06 101 SER A CA 1
ATOM 818 C C . SER A 1 101 ? -10.637 -14.671 5.980 1.00 87.06 101 SER A C 1
ATOM 820 O O . SER A 1 101 ? -9.455 -14.951 5.774 1.00 87.06 101 SER A O 1
ATOM 822 N N . PRO A 1 102 ? -11.290 -15.197 7.037 1.00 59.03 102 PRO A N 1
ATOM 823 C CA . PRO A 1 102 ? -10.628 -15.974 8.098 1.00 59.03 102 PRO A CA 1
ATOM 824 C C . PRO A 1 102 ? -9.933 -17.273 7.640 1.00 59.03 102 PRO A C 1
ATOM 826 O O . PRO A 1 102 ? -9.182 -17.876 8.401 1.00 59.03 102 PRO A O 1
ATOM 829 N N . ALA A 1 103 ? -10.191 -17.743 6.415 1.00 54.91 103 ALA A N 1
ATOM 830 C CA . ALA A 1 103 ? -9.870 -19.099 5.964 1.00 54.91 103 ALA A CA 1
ATOM 831 C C . ALA A 1 103 ? -8.566 -19.247 5.147 1.00 54.91 103 ALA A C 1
ATOM 833 O O . ALA A 1 103 ? -8.277 -20.348 4.678 1.00 54.91 103 ALA A O 1
ATOM 834 N N . HIS A 1 104 ? -7.780 -18.185 4.919 1.00 47.59 104 HIS A N 1
ATOM 835 C CA . HIS A 1 104 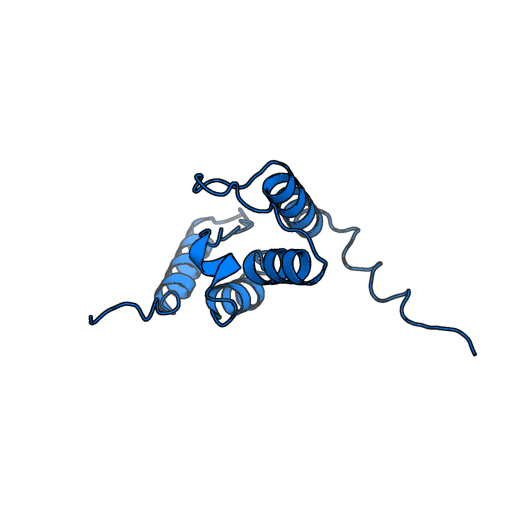? -6.581 -18.255 4.055 1.00 47.59 104 HIS A CA 1
ATOM 836 C C . HIS A 1 104 ? -5.232 -18.023 4.746 1.00 47.59 104 HIS A C 1
ATOM 838 O O . HIS A 1 104 ? -4.191 -18.298 4.147 1.00 47.59 104 HIS A O 1
ATOM 844 N N . SER A 1 105 ? -5.217 -17.676 6.034 1.00 43.34 105 SER A N 1
ATOM 845 C CA . SER A 1 105 ? -3.974 -17.505 6.802 1.00 43.34 105 SER A CA 1
ATOM 846 C C . SER A 1 105 ? -3.242 -18.824 7.120 1.00 43.34 105 SER A C 1
ATOM 848 O O . SER A 1 105 ? -2.116 -18.796 7.607 1.00 43.34 105 SER A O 1
ATOM 850 N N . THR A 1 106 ? -3.835 -19.995 6.843 1.00 41.91 106 THR A N 1
ATOM 851 C CA . THR A 1 106 ? -3.301 -21.306 7.281 1.00 41.91 106 THR A CA 1
ATOM 852 C C . THR A 1 106 ? -2.718 -22.185 6.164 1.00 41.91 106 THR A C 1
ATOM 854 O O . THR A 1 106 ? -2.126 -23.224 6.461 1.00 41.91 106 THR A O 1
ATOM 857 N N . THR A 1 107 ? -2.838 -21.811 4.884 1.00 41.97 107 THR A N 1
ATOM 858 C CA . THR A 1 107 ? -2.568 -22.766 3.783 1.00 41.97 107 THR A CA 1
ATOM 859 C C . THR A 1 107 ? -1.194 -22.601 3.121 1.00 41.97 107 THR A C 1
ATOM 861 O O . THR A 1 107 ? -0.654 -23.579 2.607 1.00 41.97 107 THR A O 1
ATOM 864 N N . ARG A 1 108 ? -0.539 -21.429 3.185 1.00 46.44 108 ARG A N 1
ATOM 865 C CA . ARG A 1 108 ? 0.789 -21.251 2.549 1.00 46.44 108 ARG A CA 1
ATOM 866 C C . ARG A 1 108 ? 1.979 -21.809 3.338 1.00 46.44 108 ARG A C 1
ATOM 868 O O . ARG A 1 108 ? 2.999 -22.092 2.722 1.00 46.44 108 ARG A O 1
ATOM 875 N N . GLN A 1 109 ? 1.868 -22.039 4.649 1.00 39.47 109 GLN A N 1
ATOM 876 C CA . GLN A 1 109 ? 2.977 -22.617 5.430 1.00 39.47 109 GLN A CA 1
ATOM 877 C C . GLN A 1 109 ? 3.065 -24.154 5.385 1.00 39.47 109 GLN A C 1
ATOM 879 O O . GLN A 1 109 ? 4.066 -24.711 5.827 1.00 39.47 109 GLN A O 1
ATOM 884 N N . LYS A 1 110 ? 2.072 -24.867 4.832 1.00 38.97 110 LYS A N 1
ATOM 885 C CA . LYS A 1 110 ? 2.081 -26.344 4.823 1.00 38.97 110 LYS A CA 1
ATOM 886 C C . LYS A 1 110 ? 2.738 -26.991 3.600 1.00 38.97 110 LYS A C 1
ATOM 888 O O . LYS A 1 110 ? 3.045 -28.176 3.666 1.00 38.97 110 LYS A O 1
ATOM 893 N N . ASN A 1 111 ? 3.037 -26.237 2.539 1.00 39.16 111 ASN A N 1
ATOM 894 C CA . ASN A 1 111 ? 3.579 -26.810 1.296 1.00 39.16 111 ASN A CA 1
ATOM 895 C C . ASN A 1 111 ? 5.094 -26.604 1.099 1.00 39.16 111 ASN A C 1
ATOM 897 O O . ASN A 1 111 ? 5.614 -26.926 0.038 1.00 39.16 111 ASN A O 1
ATOM 901 N N . ALA A 1 112 ? 5.824 -26.132 2.117 1.00 44.97 112 ALA A N 1
ATOM 902 C CA . ALA A 1 112 ? 7.291 -26.041 2.099 1.00 44.97 112 ALA A CA 1
ATOM 903 C C . ALA A 1 112 ? 7.972 -27.217 2.831 1.00 44.97 112 ALA A C 1
ATOM 905 O O . ALA A 1 112 ? 9.017 -27.052 3.458 1.00 44.97 112 ALA A O 1
ATOM 906 N N . LYS A 1 113 ? 7.379 -28.415 2.775 1.00 41.03 113 LYS A N 1
ATOM 907 C CA . LYS A 1 113 ? 8.053 -29.661 3.158 1.00 41.03 113 LYS A CA 1
ATOM 908 C C . LYS A 1 113 ? 8.184 -30.528 1.913 1.00 41.03 113 LYS A C 1
ATOM 910 O O . LYS A 1 113 ? 7.237 -31.199 1.519 1.00 41.03 113 LYS A O 1
ATOM 915 N N . ILE A 1 114 ? 9.356 -30.467 1.289 1.00 45.53 114 ILE A N 1
ATOM 916 C CA . ILE A 1 114 ? 9.789 -31.454 0.300 1.00 45.53 114 ILE A CA 1
ATOM 917 C C . ILE A 1 114 ? 10.043 -32.751 1.087 1.00 45.53 114 ILE A C 1
ATOM 919 O O . ILE A 1 114 ? 10.845 -32.716 2.025 1.00 45.53 114 ILE A O 1
ATOM 923 N N . PRO A 1 115 ? 9.342 -33.862 0.808 1.00 47.97 115 PRO A N 1
ATOM 924 C CA . PRO A 1 115 ? 9.698 -35.149 1.382 1.00 47.97 115 PRO A CA 1
ATOM 925 C C . PRO A 1 115 ? 10.907 -35.730 0.633 1.00 47.97 115 PRO A C 1
ATOM 927 O O . PRO A 1 115 ? 10.900 -35.732 -0.594 1.00 47.97 115 PRO A O 1
ATOM 930 N N . ASN A 1 116 ? 11.893 -36.166 1.430 1.00 47.38 116 ASN A N 1
ATOM 931 C CA . ASN A 1 116 ? 13.122 -36.933 1.152 1.00 47.38 116 ASN A CA 1
ATOM 932 C C . ASN A 1 116 ? 13.604 -37.074 -0.296 1.00 47.38 116 ASN A C 1
ATOM 934 O O . ASN A 1 116 ? 12.975 -37.835 -1.063 1.00 47.38 116 ASN A O 1
#